Protein AF-A0A7Y2PJW9-F1 (afdb_monomer_lite)

Foldseek 3Di:
DPDPFDEAEFEDEPTLKYFPVVDDPADWDAFFADPVRHGGITGGPVSVVVLVVDQVGHQYEYDYPDDPVRVVRGPRPHPDYDDDPD

Radius of gyration: 13.46 Å; chains: 1; bounding box: 38×29×32 Å

pLDDT: mean 91.82, std 13.94, range [37.94, 98.81]

Secondary structure (DSSP, 8-state):
----PPEEEE--BTTTBB-GGGS-SS--EEEEE-TTS-EEEEE-HHHHHHHHHHHHHSEEEE--SS-HHHHHTB-S--SSSS----

Structure (mmCIF, N/CA/C/O backbone):
data_AF-A0A7Y2PJW9-F1
#
_entry.id   AF-A0A7Y2PJW9-F1
#
loop_
_atom_site.group_PDB
_atom_site.id
_atom_site.type_symbol
_atom_site.label_atom_id
_atom_site.label_alt_id
_atom_site.label_comp_id
_atom_site.label_asym_id
_atom_site.label_entity_id
_atom_site.label_seq_id
_atom_site.pdbx_PDB_ins_code
_atom_site.Cartn_x
_atom_site.Cartn_y
_atom_site.Cartn_z
_atom_site.occupancy
_atom_site.B_iso_or_equiv
_atom_site.auth_seq_id
_atom_site.auth_comp_id
_atom_site.auth_asym_id
_atom_site.auth_atom_id
_atom_site.pdbx_PDB_model_num
ATOM 1 N N . MET A 1 1 ? -21.386 -3.576 21.033 1.00 49.72 1 MET A N 1
ATOM 2 C CA . MET A 1 1 ? -21.215 -2.115 20.872 1.00 49.72 1 MET A CA 1
ATOM 3 C C . MET A 1 1 ? -20.804 -1.878 19.431 1.00 49.72 1 MET A C 1
ATOM 5 O O . MET A 1 1 ? -19.898 -2.578 18.995 1.00 49.72 1 MET A O 1
ATOM 9 N N . SER A 1 2 ? -21.477 -1.006 18.671 1.00 59.94 2 SER A N 1
ATOM 10 C CA . SER A 1 2 ? -20.994 -0.701 17.318 1.00 59.94 2 SER A CA 1
ATOM 11 C C . SER A 1 2 ? -19.698 0.084 17.448 1.00 59.94 2 SER A C 1
ATOM 13 O O . SER A 1 2 ? -19.646 1.119 18.113 1.00 59.94 2 SER A O 1
ATOM 15 N N . VAL A 1 3 ? -18.640 -0.441 16.854 1.00 67.62 3 VAL A N 1
ATOM 16 C CA . VAL A 1 3 ? -17.357 0.240 16.796 1.00 67.62 3 VAL A CA 1
ATOM 17 C C . VAL A 1 3 ? -17.523 1.386 15.796 1.00 67.62 3 VAL A C 1
ATOM 19 O O . VAL A 1 3 ? -17.721 1.141 14.613 1.00 67.62 3 VAL A O 1
ATOM 22 N N . ASN A 1 4 ? -17.522 2.638 16.267 1.00 86.12 4 ASN A N 1
ATOM 23 C CA . ASN A 1 4 ? -17.655 3.828 15.415 1.00 86.12 4 ASN A CA 1
ATOM 24 C C . ASN A 1 4 ? -16.304 4.189 14.767 1.00 86.12 4 ASN A C 1
ATOM 26 O O . ASN A 1 4 ? -15.806 5.304 14.919 1.00 86.12 4 ASN A O 1
ATOM 30 N N . ARG A 1 5 ? -15.654 3.200 14.144 1.00 91.06 5 ARG A N 1
ATOM 31 C CA . ARG A 1 5 ? -14.414 3.3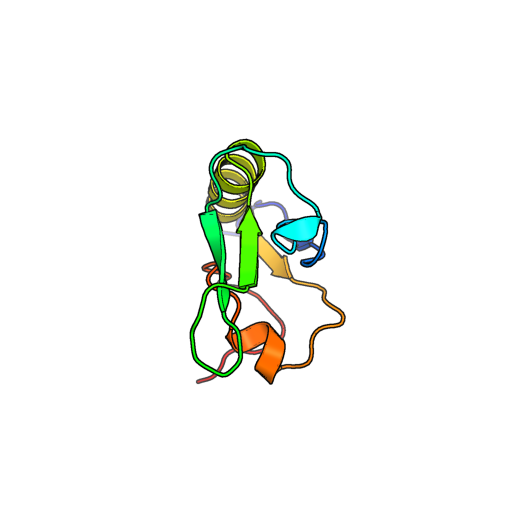97 13.388 1.00 91.06 5 ARG A CA 1
ATOM 32 C C . ARG A 1 5 ? -14.759 3.759 11.943 1.00 91.06 5 ARG A C 1
ATOM 34 O O . ARG A 1 5 ? -15.760 3.265 11.424 1.00 91.06 5 ARG A O 1
ATOM 41 N N . PRO A 1 6 ? -13.957 4.607 11.279 1.00 95.88 6 PRO A N 1
ATOM 42 C CA . PRO A 1 6 ? -14.143 4.876 9.861 1.00 95.88 6 PRO A CA 1
ATOM 43 C C . PRO A 1 6 ? -14.011 3.592 9.040 1.00 95.88 6 PRO A C 1
ATOM 45 O O . PRO A 1 6 ? -13.079 2.817 9.255 1.00 95.88 6 PRO A O 1
ATOM 48 N N . LEU A 1 7 ? -14.901 3.415 8.066 1.00 94.94 7 LEU A N 1
ATOM 49 C CA . LEU A 1 7 ? -14.728 2.447 6.988 1.00 94.94 7 LEU A CA 1
ATOM 50 C C . LEU A 1 7 ? -14.034 3.153 5.821 1.00 94.94 7 LEU A C 1
ATOM 52 O O . LEU A 1 7 ? -14.580 4.110 5.270 1.00 94.94 7 LEU A O 1
ATOM 56 N N . VAL A 1 8 ? -12.837 2.700 5.457 1.00 96.94 8 VAL A N 1
ATOM 57 C CA . VAL A 1 8 ? -12.007 3.340 4.428 1.00 96.94 8 VAL A CA 1
ATOM 58 C C . VAL A 1 8 ? -11.789 2.382 3.268 1.00 96.94 8 VAL A C 1
ATOM 60 O O . VAL A 1 8 ? -11.144 1.347 3.420 1.00 96.94 8 VAL A O 1
ATOM 63 N N . PHE A 1 9 ? -12.293 2.754 2.095 1.00 97.25 9 PHE A N 1
ATOM 64 C CA . PHE A 1 9 ? -11.967 2.091 0.838 1.00 97.25 9 PHE A CA 1
AT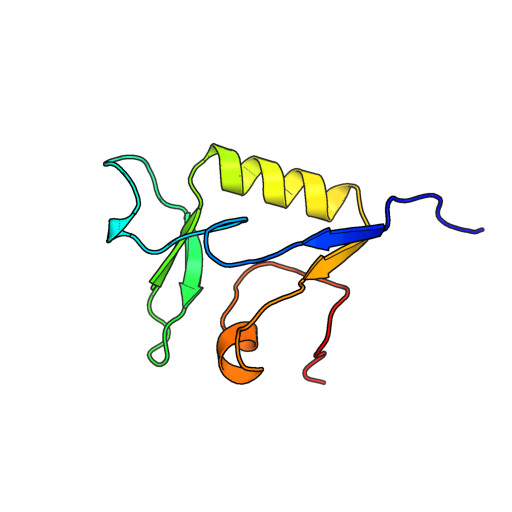OM 65 C C . PHE A 1 9 ? -10.731 2.748 0.233 1.00 97.25 9 PHE A C 1
ATOM 67 O O . PHE A 1 9 ? -10.700 3.971 0.094 1.00 97.25 9 PHE A O 1
ATOM 74 N N . VAL A 1 10 ? -9.715 1.955 -0.103 1.00 97.44 10 VAL A N 1
ATOM 75 C CA . VAL A 1 10 ? -8.420 2.490 -0.539 1.00 97.44 10 VAL A CA 1
ATOM 76 C C . VAL A 1 10 ? -7.900 1.763 -1.770 1.00 97.44 10 VAL A C 1
ATOM 78 O O . VAL A 1 10 ? -7.900 0.535 -1.818 1.00 97.44 10 VAL A O 1
ATOM 81 N N . ASP A 1 11 ? -7.457 2.525 -2.764 1.00 98.00 11 ASP A N 1
ATOM 82 C CA . ASP A 1 11 ? -6.694 1.979 -3.885 1.00 98.00 11 ASP A CA 1
ATOM 83 C C . ASP A 1 11 ? -5.263 1.601 -3.449 1.00 98.00 11 ASP A C 1
ATOM 85 O O . ASP A 1 11 ? -4.800 2.006 -2.384 1.00 98.00 11 ASP A O 1
ATOM 89 N N . LEU A 1 12 ? -4.565 0.777 -4.232 1.00 98.25 12 LEU A N 1
ATOM 90 C CA . LEU A 1 12 ? -3.257 0.229 -3.868 1.00 98.25 12 LEU A CA 1
ATOM 91 C C . LEU A 1 12 ? -2.103 0.885 -4.629 1.00 98.25 12 LEU A C 1
ATOM 93 O O . LEU A 1 12 ? -1.326 1.646 -4.046 1.00 98.25 12 LEU A O 1
ATOM 97 N N . ASP A 1 13 ? -1.965 0.552 -5.911 1.00 98.19 13 ASP A N 1
ATOM 98 C CA . ASP A 1 13 ? -0.849 0.981 -6.748 1.00 98.19 13 ASP A CA 1
ATOM 99 C C . ASP A 1 13 ? -0.912 2.487 -7.014 1.00 98.19 13 ASP A C 1
ATOM 101 O O . ASP A 1 13 ? -1.944 3.021 -7.389 1.00 98.19 13 ASP A O 1
ATOM 105 N N . ASP A 1 14 ? 0.209 3.173 -6.816 1.00 98.25 14 ASP A N 1
ATOM 106 C CA . ASP A 1 14 ? 0.357 4.633 -6.882 1.00 98.25 14 ASP A CA 1
ATOM 107 C C . ASP A 1 14 ? -0.493 5.428 -5.868 1.00 98.25 14 ASP A C 1
ATOM 109 O O . ASP A 1 14 ? -0.436 6.658 -5.852 1.00 98.25 14 ASP A O 1
ATOM 113 N N . THR A 1 15 ? -1.203 4.740 -4.969 1.00 98.44 15 THR A N 1
ATOM 114 C CA . THR A 1 15 ? -1.906 5.329 -3.822 1.00 98.44 15 THR A CA 1
ATOM 115 C C . THR A 1 15 ? -1.129 5.071 -2.529 1.00 98.44 15 THR A C 1
ATOM 117 O O . THR A 1 15 ? -0.652 6.004 -1.881 1.00 98.44 15 THR A O 1
ATOM 120 N N . LEU A 1 16 ? -0.955 3.800 -2.155 1.00 98.44 16 LEU A N 1
ATOM 121 C CA . LEU A 1 16 ? -0.235 3.411 -0.939 1.00 98.44 16 LEU A CA 1
ATOM 122 C C . LEU A 1 16 ? 1.239 3.110 -1.202 1.00 98.44 16 LEU A C 1
ATOM 124 O O . LEU A 1 16 ? 2.064 3.328 -0.322 1.00 98.44 16 LEU A O 1
ATOM 128 N N . PHE A 1 17 ? 1.570 2.611 -2.389 1.00 98.69 17 PHE A N 1
ATOM 129 C CA . PHE A 1 17 ? 2.923 2.219 -2.779 1.00 98.69 17 PHE A CA 1
ATOM 130 C C . PHE A 1 17 ? 3.094 2.263 -4.298 1.00 98.69 17 PHE A C 1
ATOM 132 O O . PHE A 1 17 ? 2.122 2.250 -5.046 1.00 98.69 17 PHE A O 1
ATOM 139 N N . GLN A 1 18 ? 4.338 2.236 -4.771 1.00 98.69 18 GLN A N 1
ATOM 140 C CA . GLN A 1 18 ? 4.675 2.297 -6.193 1.00 98.69 18 GLN A CA 1
ATOM 141 C C . GLN A 1 18 ? 5.927 1.481 -6.527 1.00 98.69 18 GLN A C 1
ATOM 143 O O . GLN A 1 18 ? 6.710 1.098 -5.662 1.00 98.69 18 GLN A O 1
ATOM 148 N N . THR A 1 19 ? 6.166 1.236 -7.814 1.00 98.44 19 THR A N 1
ATOM 149 C CA . THR A 1 19 ? 7.415 0.612 -8.285 1.00 98.44 19 THR A CA 1
ATOM 150 C C . THR A 1 19 ? 8.629 1.521 -8.067 1.00 98.44 19 THR A C 1
ATOM 152 O O . THR A 1 19 ? 8.521 2.735 -8.235 1.00 98.44 19 THR A O 1
ATOM 155 N N . ALA A 1 20 ? 9.809 0.932 -7.854 1.00 97.88 20 ALA A N 1
ATOM 156 C CA . ALA A 1 20 ? 11.089 1.628 -7.650 1.00 97.88 20 ALA A CA 1
ATOM 157 C C . ALA A 1 20 ? 11.395 2.760 -8.655 1.00 97.88 20 ALA A C 1
ATOM 159 O O . ALA A 1 20 ? 11.902 3.807 -8.267 1.00 97.88 20 ALA A O 1
ATOM 160 N N . ARG A 1 21 ? 11.065 2.578 -9.943 1.00 97.62 21 ARG A N 1
ATOM 161 C CA . ARG A 1 21 ? 11.308 3.581 -11.001 1.00 97.62 21 ARG A CA 1
ATOM 162 C C . ARG A 1 21 ? 10.508 4.883 -10.846 1.00 97.62 21 ARG A C 1
ATOM 164 O O . ARG A 1 21 ? 10.809 5.848 -11.534 1.00 97.62 21 ARG A O 1
ATOM 171 N N . LYS A 1 22 ? 9.459 4.884 -10.015 1.00 97.81 22 LYS A N 1
ATOM 172 C CA . LYS A 1 22 ? 8.596 6.048 -9.747 1.00 97.81 22 LYS A CA 1
ATOM 173 C C . LYS A 1 22 ? 9.034 6.828 -8.501 1.00 97.81 22 LYS A C 1
ATOM 175 O O . LYS A 1 22 ? 8.356 7.770 -8.116 1.00 97.81 22 LYS A O 1
ATOM 180 N N . MET A 1 23 ? 10.125 6.421 -7.853 1.00 97.62 23 MET A N 1
ATOM 181 C CA . MET A 1 23 ? 10.625 7.032 -6.622 1.00 97.62 23 MET A CA 1
ATOM 182 C C . MET A 1 23 ? 11.964 7.724 -6.856 1.00 97.62 23 MET A C 1
ATOM 184 O O . MET A 1 23 ? 12.738 7.315 -7.725 1.00 97.62 23 MET A O 1
ATOM 188 N N . GLY A 1 24 ? 12.253 8.729 -6.029 1.00 95.19 24 GLY A N 1
ATOM 189 C CA . GLY A 1 24 ? 13.582 9.329 -5.940 1.00 95.19 24 GLY A CA 1
ATOM 190 C C . GLY A 1 24 ? 14.585 8.425 -5.216 1.00 95.19 24 GLY A C 1
ATOM 191 O O . GLY A 1 24 ? 14.331 7.238 -4.978 1.00 95.19 24 GLY A O 1
ATOM 192 N N . ASP A 1 25 ? 15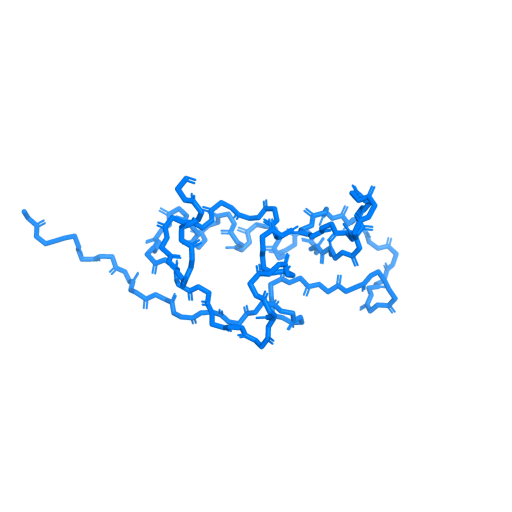.725 9.000 -4.837 1.00 94.75 25 ASP A N 1
ATOM 193 C CA . ASP A 1 25 ? 16.808 8.318 -4.104 1.00 94.75 25 ASP A CA 1
ATOM 194 C C . ASP A 1 25 ? 16.569 8.259 -2.579 1.00 94.75 25 ASP A C 1
ATOM 196 O O . ASP A 1 25 ? 17.473 8.340 -1.754 1.00 94.75 25 ASP A O 1
ATOM 200 N N . GLU A 1 26 ? 15.302 8.183 -2.182 1.00 93.38 26 GLU A N 1
ATOM 201 C CA . GLU A 1 26 ? 14.881 8.115 -0.786 1.00 93.38 26 GLU A CA 1
ATOM 202 C C . GLU A 1 26 ? 14.800 6.661 -0.288 1.00 93.38 26 GLU A C 1
ATOM 204 O O . GLU A 1 26 ? 14.619 5.743 -1.098 1.00 93.38 26 GLU A O 1
ATOM 209 N N . PRO A 1 27 ? 14.885 6.418 1.036 1.00 97.06 27 PRO A N 1
ATOM 210 C CA . PRO A 1 27 ? 14.677 5.089 1.601 1.00 97.06 27 PRO A CA 1
ATOM 211 C C . PRO A 1 27 ? 13.336 4.482 1.176 1.00 97.06 27 PRO A C 1
ATOM 213 O O . PRO A 1 27 ? 12.292 5.137 1.219 1.00 97.06 27 PRO A O 1
ATOM 216 N N . ARG A 1 28 ? 13.370 3.201 0.801 1.00 98.00 28 ARG A N 1
ATOM 217 C CA . ARG A 1 28 ? 12.223 2.462 0.264 1.00 98.00 28 ARG A CA 1
ATOM 218 C C . ARG A 1 28 ? 11.866 1.304 1.175 1.00 98.00 28 ARG A C 1
ATOM 220 O O . ARG A 1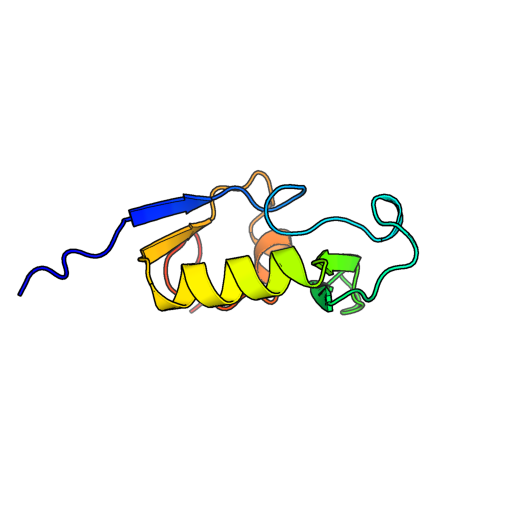 28 ? 12.736 0.533 1.575 1.00 98.00 28 ARG A O 1
ATOM 227 N N . PHE A 1 29 ? 10.579 1.150 1.449 1.00 98.56 29 PHE A N 1
ATOM 228 C CA . PHE A 1 29 ? 10.062 0.083 2.298 1.00 98.56 29 PHE A CA 1
ATOM 229 C C . PHE A 1 29 ? 9.232 -0.883 1.449 1.00 98.56 29 PHE A C 1
ATOM 231 O O . PHE A 1 29 ? 8.262 -0.436 0.838 1.00 98.56 29 PHE A O 1
ATOM 238 N N . PRO A 1 30 ? 9.589 -2.177 1.367 1.00 98.50 30 PRO A N 1
ATOM 239 C CA . PRO A 1 30 ? 8.834 -3.153 0.588 1.00 98.50 30 PRO A CA 1
ATOM 240 C C . PRO A 1 30 ? 7.356 -3.212 0.990 1.00 98.50 30 PRO A C 1
ATOM 242 O O . PRO A 1 30 ? 7.030 -3.295 2.172 1.00 98.50 30 PRO A O 1
ATOM 245 N N . ALA A 1 31 ? 6.474 -3.194 -0.005 1.00 98.50 31 ALA A N 1
ATOM 246 C CA . ALA A 1 31 ? 5.026 -3.314 0.154 1.00 98.50 31 ALA A CA 1
ATOM 247 C C . ALA A 1 31 ? 4.435 -4.450 -0.684 1.00 98.50 31 ALA A C 1
ATOM 249 O O . ALA A 1 31 ? 3.389 -4.984 -0.327 1.00 98.50 31 ALA A O 1
ATOM 250 N N . THR A 1 32 ? 5.090 -4.845 -1.780 1.00 98.50 32 THR A N 1
ATOM 251 C CA . THR A 1 32 ? 4.669 -5.989 -2.599 1.00 98.50 32 THR A CA 1
ATOM 252 C C . THR A 1 32 ? 5.860 -6.811 -3.064 1.00 98.50 32 THR A C 1
ATOM 254 O O . THR A 1 32 ? 6.959 -6.278 -3.243 1.00 98.50 32 THR A O 1
ATOM 257 N N . LEU A 1 33 ? 5.614 -8.101 -3.291 1.00 98.50 33 LEU A N 1
ATOM 258 C CA . LEU A 1 33 ? 6.566 -9.025 -3.901 1.00 98.50 33 LEU A CA 1
ATOM 259 C C . LEU A 1 33 ? 6.167 -9.365 -5.349 1.00 98.50 33 LEU A C 1
ATOM 261 O O . LEU A 1 33 ? 4.986 -9.333 -5.722 1.00 98.50 33 LEU A O 1
ATOM 265 N N . ASP A 1 34 ? 7.152 -9.700 -6.176 1.00 97.31 34 ASP A N 1
ATOM 266 C CA . ASP A 1 34 ? 6.940 -10.333 -7.474 1.00 97.31 34 ASP A CA 1
ATOM 267 C C . ASP A 1 34 ? 6.709 -11.848 -7.344 1.00 97.31 34 ASP A C 1
ATOM 269 O O . ASP A 1 34 ? 6.567 -12.395 -6.250 1.00 97.31 34 ASP A O 1
ATOM 273 N N . VAL A 1 35 ? 6.595 -12.521 -8.489 1.00 96.38 35 VAL A N 1
ATOM 274 C CA . VAL A 1 35 ? 6.323 -13.963 -8.561 1.00 96.38 35 VAL A CA 1
ATOM 275 C C . VAL A 1 35 ? 7.459 -14.823 -8.001 1.00 96.38 35 VAL A C 1
ATOM 277 O O . VAL A 1 35 ? 7.195 -15.947 -7.586 1.00 96.38 35 VAL A O 1
ATOM 280 N N . ASP A 1 36 ? 8.675 -14.279 -7.926 1.00 97.50 36 ASP A N 1
ATOM 281 C CA . ASP A 1 36 ? 9.870 -14.941 -7.397 1.00 97.50 36 ASP A CA 1
ATOM 282 C C . ASP A 1 36 ? 10.119 -14.577 -5.919 1.00 97.50 36 ASP A C 1
ATOM 284 O O . ASP A 1 36 ? 11.128 -14.963 -5.323 1.00 97.50 36 ASP A O 1
ATOM 288 N N . GLY A 1 37 ? 9.199 -13.824 -5.304 1.00 96.44 37 GLY A N 1
ATOM 289 C CA . GLY A 1 37 ? 9.288 -13.390 -3.914 1.00 96.44 37 GLY A CA 1
ATOM 290 C C . GLY A 1 37 ? 10.228 -12.205 -3.686 1.00 96.44 37 GLY A C 1
ATOM 291 O O . GLY A 1 37 ? 10.549 -11.909 -2.536 1.00 96.44 37 GLY A O 1
ATOM 292 N N . GLN A 1 38 ? 10.671 -11.511 -4.739 1.00 98.25 38 GLN A N 1
ATOM 293 C CA . GLN A 1 38 ? 11.521 -10.328 -4.610 1.00 98.25 38 GLN A CA 1
ATOM 294 C C . GLN A 1 38 ? 10.683 -9.047 -4.469 1.00 98.25 38 GLN A C 1
ATOM 296 O O . GLN A 1 38 ? 9.625 -8.924 -5.092 1.00 98.25 38 GLN A O 1
ATOM 301 N N . PRO A 1 39 ? 11.123 -8.055 -3.671 1.00 98.31 39 PRO A N 1
ATOM 302 C CA . PRO A 1 39 ? 10.431 -6.773 -3.562 1.00 98.31 39 PRO A CA 1
ATOM 303 C C . PRO A 1 39 ? 10.306 -6.046 -4.906 1.00 98.31 39 PRO A C 1
ATOM 305 O O . PRO A 1 39 ? 11.311 -5.740 -5.548 1.00 98.31 39 PRO A O 1
ATOM 308 N N . ASN A 1 40 ? 9.079 -5.696 -5.301 1.00 98.12 40 ASN A N 1
ATOM 309 C CA . ASN A 1 40 ? 8.815 -4.981 -6.558 1.00 98.12 40 ASN A CA 1
ATOM 310 C C . ASN A 1 40 ? 7.932 -3.725 -6.416 1.00 98.12 40 ASN A C 1
ATOM 312 O O . ASN A 1 40 ? 7.863 -2.915 -7.344 1.00 98.12 40 ASN A O 1
ATOM 316 N N . GLY A 1 41 ? 7.302 -3.531 -5.258 1.00 98.44 41 GLY A N 1
ATOM 317 C CA . GLY A 1 41 ? 6.533 -2.340 -4.905 1.00 98.44 41 GLY A CA 1
ATOM 318 C C . GLY A 1 41 ? 6.958 -1.823 -3.539 1.00 98.44 41 GLY A C 1
ATOM 319 O O . GLY A 1 41 ? 7.251 -2.608 -2.635 1.00 98.44 41 GLY A O 1
ATOM 320 N N . PHE A 1 42 ? 7.021 -0.503 -3.403 1.00 98.81 42 PHE A N 1
ATOM 321 C CA . PHE A 1 42 ? 7.664 0.174 -2.288 1.00 98.81 42 PHE A CA 1
ATOM 322 C C . PHE A 1 42 ? 6.858 1.380 -1.809 1.00 98.81 42 PHE A C 1
ATOM 324 O O . PHE A 1 42 ? 6.225 2.076 -2.600 1.00 98.81 42 PHE A O 1
ATOM 331 N N . MET A 1 43 ? 6.950 1.646 -0.512 1.00 98.81 43 MET A N 1
ATOM 332 C CA . MET A 1 43 ? 6.488 2.865 0.144 1.00 98.81 43 MET A CA 1
ATOM 333 C C . MET A 1 43 ? 7.670 3.799 0.406 1.00 98.81 43 MET A C 1
ATOM 335 O O . MET A 1 43 ? 8.768 3.337 0.734 1.00 98.81 43 MET A O 1
ATOM 339 N N . SER A 1 44 ? 7.435 5.108 0.334 1.00 98.50 44 SER A N 1
ATOM 340 C CA . SER A 1 44 ? 8.281 6.106 0.995 1.00 98.50 44 SER A CA 1
ATOM 341 C C . SER A 1 44 ? 8.091 6.057 2.517 1.00 98.50 44 SER A C 1
ATOM 343 O O . SER A 1 44 ? 7.171 5.411 3.029 1.00 98.50 44 SER A O 1
ATOM 345 N N . ALA A 1 45 ? 8.932 6.777 3.265 1.00 98.25 45 ALA A N 1
ATOM 346 C CA . ALA A 1 45 ? 8.776 6.895 4.717 1.00 98.25 45 ALA A CA 1
ATOM 347 C C . ALA A 1 45 ? 7.398 7.462 5.113 1.00 98.25 45 ALA A C 1
ATOM 349 O O . ALA A 1 45 ? 6.755 6.947 6.025 1.00 98.25 45 ALA A O 1
ATOM 350 N N . THR A 1 46 ? 6.910 8.478 4.395 1.00 98.25 46 THR A N 1
ATOM 351 C CA . THR A 1 46 ? 5.595 9.084 4.648 1.00 98.25 46 THR A CA 1
ATOM 352 C C . THR A 1 46 ? 4.454 8.112 4.361 1.00 98.25 46 THR A C 1
ATOM 354 O O . THR A 1 46 ? 3.533 8.009 5.168 1.00 98.25 46 THR A O 1
ATOM 357 N N . GLN A 1 47 ? 4.524 7.366 3.254 1.00 98.56 47 GLN A N 1
ATOM 358 C CA . GLN A 1 47 ? 3.516 6.358 2.911 1.00 98.56 47 GLN A CA 1
ATOM 359 C C . GLN A 1 47 ? 3.463 5.235 3.949 1.00 98.56 47 GLN A C 1
ATOM 361 O O . GLN A 1 47 ? 2.377 4.868 4.389 1.00 98.56 47 GLN A O 1
ATOM 366 N N . LYS A 1 48 ? 4.624 4.746 4.406 1.00 98.56 48 LYS A N 1
ATOM 367 C CA . LYS A 1 48 ? 4.699 3.733 5.466 1.00 98.56 48 LYS A CA 1
ATOM 368 C C . LYS A 1 48 ? 4.015 4.214 6.747 1.00 98.56 48 LYS A C 1
ATOM 370 O O . LYS A 1 48 ? 3.133 3.527 7.252 1.00 98.56 48 LYS A O 1
ATOM 375 N N . SER A 1 49 ? 4.360 5.411 7.224 1.00 98.44 49 SER A N 1
ATOM 376 C CA . SER A 1 49 ? 3.737 5.989 8.422 1.00 98.44 49 SER A CA 1
ATOM 377 C C . SER A 1 49 ? 2.229 6.203 8.252 1.00 98.44 49 SER A C 1
ATOM 379 O O . SER A 1 49 ? 1.461 5.956 9.180 1.00 98.44 49 SER A O 1
ATOM 381 N N . PHE A 1 50 ? 1.787 6.638 7.067 1.00 98.62 50 PHE A N 1
ATOM 382 C CA . PHE A 1 50 ? 0.368 6.808 6.758 1.00 98.62 50 PHE A CA 1
ATOM 383 C C . PHE A 1 50 ? -0.393 5.479 6.810 1.00 98.62 50 PHE A C 1
ATOM 385 O O . PHE A 1 50 ? -1.433 5.402 7.458 1.00 98.62 50 PHE A O 1
ATOM 392 N N . VAL A 1 51 ? 0.134 4.427 6.179 1.00 98.25 51 VAL A N 1
ATOM 393 C CA . VAL A 1 51 ? -0.480 3.092 6.174 1.00 98.25 51 VAL A CA 1
ATOM 394 C C . VAL A 1 51 ? -0.553 2.511 7.585 1.00 98.25 51 VAL A C 1
ATOM 396 O O . VAL A 1 51 ? -1.601 2.003 7.977 1.00 98.25 51 VAL A O 1
ATOM 399 N N . GLU A 1 52 ? 0.521 2.623 8.370 1.00 98.12 52 GLU A N 1
ATOM 400 C CA . GLU A 1 52 ? 0.553 2.154 9.762 1.00 98.12 52 GLU A CA 1
ATOM 401 C C . GLU A 1 52 ? -0.520 2.842 10.618 1.00 98.12 52 GLU A C 1
ATOM 403 O O . GLU A 1 52 ? -1.280 2.176 11.324 1.00 98.12 52 GLU A O 1
ATOM 408 N N . TRP A 1 53 ? -0.641 4.168 10.511 1.00 98.25 53 TRP A N 1
ATOM 409 C CA . TRP A 1 53 ? -1.689 4.929 11.191 1.00 98.25 53 TRP A CA 1
ATOM 410 C C . TRP A 1 53 ? -3.095 4.542 10.710 1.00 98.25 53 TRP A C 1
ATOM 412 O O . TRP A 1 53 ? -3.992 4.333 11.532 1.00 98.25 53 TRP A O 1
ATOM 422 N N . LEU A 1 54 ? -3.296 4.421 9.396 1.00 97.62 54 LEU A N 1
ATOM 423 C CA . LEU A 1 54 ? -4.601 4.136 8.803 1.00 97.62 54 LEU A CA 1
ATOM 424 C C . LEU A 1 54 ? -5.119 2.762 9.247 1.00 97.62 54 LEU A C 1
ATOM 426 O O . LEU A 1 54 ? -6.252 2.646 9.712 1.00 97.62 54 LEU A O 1
ATOM 430 N N . LEU A 1 55 ? -4.268 1.734 9.183 1.00 95.62 55 LEU A N 1
ATOM 431 C CA . LEU A 1 55 ? -4.608 0.375 9.615 1.00 95.62 55 LEU A CA 1
ATOM 432 C C . LEU A 1 55 ? -4.855 0.287 11.129 1.00 95.62 55 LEU A C 1
ATOM 434 O O . LEU A 1 55 ? -5.694 -0.495 11.573 1.00 95.62 55 LEU A O 1
ATOM 438 N N . ALA A 1 56 ? -4.181 1.110 11.937 1.00 95.62 56 ALA A N 1
ATOM 439 C CA . ALA A 1 56 ? -4.412 1.156 13.380 1.00 95.62 56 ALA A CA 1
ATOM 440 C C . ALA A 1 56 ? -5.735 1.849 13.757 1.00 95.62 56 ALA A C 1
ATOM 442 O O . ALA A 1 56 ? -6.340 1.528 14.788 1.00 95.62 56 ALA A O 1
ATOM 443 N N . THR A 1 57 ? -6.228 2.780 12.935 1.00 95.69 57 THR A N 1
ATOM 444 C CA . THR A 1 57 ? -7.315 3.704 13.314 1.00 95.69 57 THR A CA 1
ATOM 445 C C . THR A 1 57 ? -8.633 3.507 12.564 1.00 95.69 57 THR A C 1
ATOM 447 O O . THR A 1 57 ? -9.671 3.932 13.073 1.00 95.69 57 THR A O 1
ATOM 450 N N . ALA A 1 58 ? -8.629 2.802 11.432 1.00 95.38 58 ALA A N 1
ATOM 451 C CA . ALA A 1 58 ? -9.814 2.536 10.620 1.00 95.38 58 ALA A CA 1
ATOM 452 C C . ALA A 1 58 ? -10.027 1.039 10.344 1.00 95.38 58 ALA A C 1
ATOM 454 O O . ALA A 1 58 ? -9.161 0.208 10.624 1.00 95.38 58 ALA A O 1
ATOM 455 N N . ASP A 1 59 ? -11.194 0.711 9.795 1.00 94.12 59 ASP A N 1
ATOM 456 C CA . ASP A 1 59 ? -11.447 -0.553 9.110 1.00 94.12 59 ASP A CA 1
ATOM 457 C 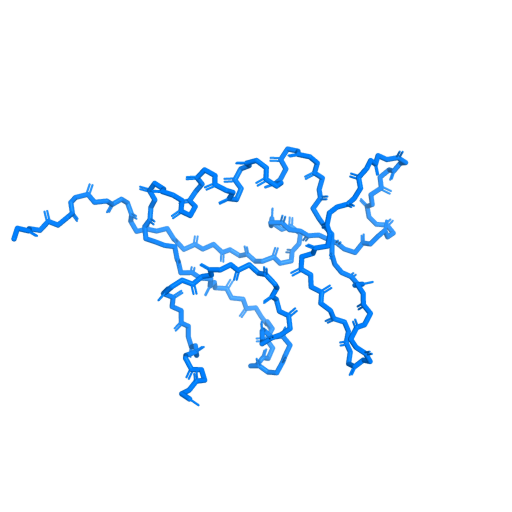C . ASP A 1 59 ? -11.195 -0.323 7.618 1.00 94.12 59 ASP A C 1
ATOM 459 O O . ASP A 1 59 ? -11.930 0.404 6.949 1.00 94.12 59 ASP A O 1
ATOM 463 N N . VAL A 1 60 ? -10.101 -0.885 7.104 1.00 95.75 60 VAL A N 1
ATOM 464 C CA . VAL A 1 60 ? -9.598 -0.566 5.762 1.00 95.75 60 VAL A CA 1
ATOM 465 C C . VAL A 1 60 ? -9.871 -1.712 4.801 1.00 95.75 60 VAL A C 1
ATOM 467 O O . VAL A 1 60 ? -9.479 -2.847 5.068 1.00 95.75 60 VAL A O 1
ATOM 470 N N . VAL A 1 61 ? -10.517 -1.401 3.678 1.00 95.75 61 VAL A N 1
ATOM 471 C CA . VAL A 1 61 ? -10.850 -2.340 2.605 1.00 95.75 61 VAL A CA 1
ATOM 472 C C . VAL A 1 61 ? -10.106 -1.921 1.333 1.00 95.75 61 VAL A C 1
ATOM 474 O O . VAL A 1 61 ? -10.411 -0.866 0.770 1.00 95.75 61 VAL A O 1
ATOM 477 N N . PRO A 1 62 ? -9.145 -2.720 0.846 1.00 96.56 62 PRO A N 1
ATOM 478 C CA . PRO A 1 62 ? -8.474 -2.429 -0.409 1.00 96.56 62 PRO A CA 1
ATOM 479 C C . PRO A 1 62 ? -9.419 -2.653 -1.596 1.00 96.56 62 PRO A C 1
ATOM 481 O O . PRO A 1 62 ? -10.108 -3.672 -1.682 1.00 96.56 62 PRO A O 1
ATOM 484 N N . VAL A 1 63 ? -9.433 -1.698 -2.521 1.00 96.31 63 VAL A N 1
ATOM 485 C CA . VAL A 1 63 ? -10.212 -1.702 -3.763 1.00 96.31 63 VAL A CA 1
ATOM 486 C C . VAL A 1 63 ? -9.224 -1.542 -4.906 1.00 96.31 63 VAL A C 1
ATOM 488 O O . VAL A 1 63 ? -8.686 -0.465 -5.110 1.00 96.31 63 VAL A O 1
ATOM 491 N N . THR A 1 64 ? -8.936 -2.625 -5.624 1.00 95.62 64 THR A N 1
ATOM 492 C CA . THR A 1 64 ? -7.791 -2.678 -6.539 1.00 95.62 64 THR A CA 1
ATOM 493 C C . THR A 1 64 ? -8.139 -3.343 -7.863 1.00 95.62 64 THR A C 1
ATOM 495 O O . THR A 1 64 ? -8.994 -4.225 -7.923 1.00 95.62 64 THR A O 1
ATOM 498 N N . ALA A 1 65 ? -7.427 -2.946 -8.918 1.00 96.50 65 ALA A N 1
ATOM 499 C CA . ALA A 1 65 ? -7.445 -3.618 -10.215 1.00 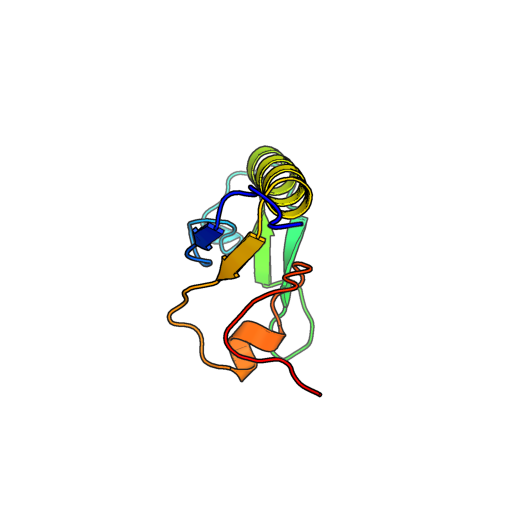96.50 65 ALA A CA 1
ATOM 500 C C . ALA A 1 65 ? -6.567 -4.885 -10.260 1.00 96.50 65 ALA A C 1
ATOM 502 O O . ALA A 1 65 ? -6.555 -5.590 -11.270 1.00 96.50 65 ALA A O 1
ATOM 503 N N . ARG A 1 66 ? -5.800 -5.179 -9.200 1.00 95.12 66 ARG A N 1
ATOM 504 C CA . ARG A 1 66 ? -4.976 -6.392 -9.129 1.00 95.12 66 ARG A CA 1
ATOM 505 C C . ARG A 1 66 ? -5.840 -7.652 -9.197 1.00 95.12 66 ARG A C 1
ATOM 507 O O . ARG A 1 66 ? -6.907 -7.719 -8.591 1.00 95.12 66 ARG A O 1
ATOM 514 N N . SER A 1 67 ? -5.324 -8.683 -9.873 1.00 94.94 67 SER A N 1
ATOM 515 C CA . SER A 1 67 ? -5.862 -10.040 -9.732 1.00 94.94 67 SER A CA 1
ATOM 516 C C . SER A 1 67 ? -5.683 -10.538 -8.295 1.00 94.94 67 SER A C 1
ATOM 518 O O . SER A 1 67 ? -4.871 -9.999 -7.536 1.00 94.94 67 SER A O 1
ATOM 520 N N . ILE A 1 68 ? -6.401 -11.599 -7.925 1.00 93.12 68 ILE A N 1
ATOM 521 C CA . ILE A 1 68 ? -6.312 -12.194 -6.585 1.00 93.12 68 ILE A CA 1
ATOM 522 C C . ILE A 1 68 ? -4.869 -12.618 -6.275 1.00 93.12 68 ILE A C 1
ATOM 524 O O . ILE A 1 68 ? -4.351 -12.306 -5.206 1.00 93.12 68 ILE A O 1
ATOM 528 N N . GLU A 1 69 ? -4.178 -13.246 -7.225 1.00 94.25 69 GLU A N 1
ATOM 529 C CA . GLU A 1 69 ? -2.794 -13.704 -7.061 1.00 94.25 69 GLU A CA 1
ATOM 530 C C . GLU A 1 69 ? -1.837 -12.520 -6.872 1.00 94.25 69 GLU A C 1
ATOM 532 O O . GLU A 1 69 ? -0.917 -12.574 -6.058 1.00 94.25 69 GLU A O 1
ATOM 537 N N . ALA A 1 70 ? -2.038 -11.430 -7.620 1.00 95.12 70 ALA A N 1
ATOM 538 C CA . ALA A 1 70 ? -1.236 -10.217 -7.476 1.00 95.12 70 ALA A CA 1
ATOM 539 C C . ALA A 1 70 ? -1.516 -9.472 -6.165 1.00 95.12 70 ALA A C 1
ATOM 541 O O . ALA A 1 70 ? -0.609 -8.833 -5.622 1.00 95.12 70 ALA A O 1
ATOM 542 N N . TYR A 1 71 ? -2.745 -9.557 -5.657 1.00 95.62 71 TYR A N 1
ATOM 543 C CA . TYR A 1 71 ? -3.132 -9.021 -4.357 1.00 95.62 71 TYR A CA 1
ATOM 544 C C . TYR A 1 71 ? -2.528 -9.831 -3.199 1.00 95.62 71 TYR A C 1
ATOM 546 O O . TYR A 1 71 ? -2.017 -9.239 -2.256 1.00 95.62 71 TYR A O 1
ATOM 554 N N . GLN A 1 72 ? -2.469 -11.164 -3.295 1.00 94.19 72 GLN A N 1
ATOM 555 C CA . GLN A 1 72 ? -1.857 -12.034 -2.274 1.00 94.19 72 GLN A CA 1
ATOM 556 C C . GLN A 1 72 ? -0.372 -11.741 -2.009 1.00 94.19 72 GLN A C 1
ATOM 558 O O . GLN A 1 72 ? 0.154 -12.100 -0.959 1.00 94.19 72 GLN A O 1
ATOM 563 N N . ARG A 1 73 ? 0.316 -11.080 -2.945 1.00 96.50 73 ARG A N 1
ATOM 564 C CA . ARG A 1 73 ? 1.720 -10.676 -2.786 1.00 96.50 73 ARG A CA 1
ATOM 565 C C . ARG A 1 73 ? 1.899 -9.312 -2.117 1.00 96.50 73 ARG A C 1
ATOM 567 O O . ARG A 1 73 ? 3.040 -8.897 -1.902 1.00 96.50 73 ARG A O 1
ATOM 574 N N . VAL A 1 74 ? 0.815 -8.614 -1.782 1.00 97.25 74 VAL A N 1
ATOM 575 C CA . VAL A 1 74 ? 0.848 -7.382 -0.986 1.00 97.25 74 VAL A CA 1
ATOM 576 C C . VAL A 1 74 ? 1.178 -7.735 0.466 1.00 97.25 74 VAL A C 1
ATOM 578 O O . VAL A 1 74 ? 0.515 -8.559 1.081 1.00 97.25 74 VAL A O 1
ATOM 581 N N . GLN A 1 75 ? 2.210 -7.101 1.016 1.00 97.50 75 GLN A N 1
ATOM 582 C CA . GLN A 1 75 ? 2.767 -7.359 2.350 1.00 97.50 75 GLN A CA 1
ATOM 583 C C . GLN A 1 75 ? 2.179 -6.430 3.430 1.00 97.50 75 GLN A C 1
ATOM 585 O O . GLN A 1 75 ? 2.791 -6.216 4.475 1.00 97.50 75 GLN A O 1
ATOM 590 N N . LEU A 1 76 ? 1.006 -5.839 3.177 1.00 96.12 76 LEU A N 1
ATOM 591 C CA . LEU A 1 76 ? 0.303 -4.977 4.130 1.00 96.12 76 LEU A CA 1
ATOM 592 C C . LEU A 1 76 ? -0.748 -5.791 4.906 1.00 96.12 76 LEU A C 1
ATOM 594 O O . LEU A 1 76 ? -1.494 -6.549 4.284 1.00 96.12 76 LEU A O 1
ATOM 598 N N . PRO A 1 77 ? -0.862 -5.632 6.239 1.00 94.69 77 PRO A N 1
ATOM 599 C CA . PRO A 1 77 ? -1.709 -6.478 7.079 1.00 94.69 77 PRO A CA 1
ATOM 600 C C . PRO A 1 77 ? -3.186 -6.040 7.057 1.00 94.69 77 PRO A C 1
ATOM 602 O O . PRO A 1 77 ? -3.764 -5.695 8.088 1.00 94.69 77 PRO A O 1
ATOM 605 N N . PHE A 1 78 ? -3.817 -6.037 5.880 1.00 91.88 78 PHE A N 1
ATOM 606 C CA . PHE A 1 78 ? -5.256 -5.794 5.762 1.00 91.88 78 PHE A CA 1
ATOM 607 C C . PHE A 1 78 ? -6.050 -6.919 6.438 1.00 91.88 78 PHE A C 1
ATOM 609 O O . PHE A 1 78 ? -5.869 -8.097 6.138 1.00 91.88 78 PHE A O 1
ATOM 616 N N . VAL A 1 79 ? -6.967 -6.549 7.334 1.00 84.69 79 VAL A N 1
ATOM 617 C CA . VAL A 1 79 ? -7.852 -7.493 8.045 1.00 84.69 79 VAL A CA 1
ATOM 618 C C . VAL A 1 79 ? -9.247 -7.603 7.416 1.00 84.69 79 VAL A C 1
ATOM 620 O O . VAL A 1 79 ? -9.969 -8.564 7.682 1.00 84.69 79 VAL A O 1
ATOM 623 N N . HIS A 1 80 ? -9.601 -6.662 6.536 1.00 78.06 80 HIS A N 1
ATOM 624 C CA . HIS A 1 80 ? -10.846 -6.623 5.769 1.00 78.06 80 HIS A CA 1
ATOM 625 C C . HIS A 1 80 ? -10.509 -6.542 4.268 1.00 78.06 80 HIS A C 1
ATOM 627 O O . HIS A 1 80 ? -9.543 -5.882 3.897 1.00 78.06 80 HIS A O 1
ATOM 633 N N . GLY A 1 81 ? -11.261 -7.213 3.387 1.00 65.50 81 GLY A N 1
ATOM 634 C CA . GLY A 1 81 ? -10.966 -7.192 1.945 1.00 65.50 81 GLY A CA 1
ATOM 635 C C . GLY A 1 81 ? -11.425 -8.419 1.156 1.00 65.50 81 GLY A C 1
ATOM 636 O O . GLY A 1 81 ? -11.843 -9.424 1.729 1.00 65.50 81 GLY A O 1
ATOM 637 N N . ALA A 1 82 ? -11.333 -8.309 -0.175 1.00 55.41 82 ALA A N 1
ATOM 638 C CA . ALA A 1 82 ? -11.986 -9.177 -1.163 1.00 55.41 82 ALA A CA 1
ATOM 639 C C . ALA A 1 82 ? -11.482 -10.631 -1.238 1.00 55.41 82 ALA A C 1
ATOM 641 O O . ALA A 1 82 ? -12.119 -11.450 -1.893 1.00 55.41 82 ALA A O 1
ATOM 642 N N . HIS A 1 83 ? -10.390 -10.995 -0.564 1.00 51.94 83 HIS A N 1
ATOM 643 C CA . HIS A 1 83 ? -10.029 -12.404 -0.436 1.00 51.94 83 HIS A CA 1
ATOM 644 C C . HIS A 1 83 ? -9.278 -12.670 0.867 1.00 51.94 83 HIS A C 1
ATOM 646 O O . HIS A 1 83 ? -8.104 -12.337 1.012 1.00 51.94 83 HIS A O 1
ATOM 652 N N . ARG A 1 84 ? -9.955 -13.335 1.808 1.00 48.16 84 ARG A N 1
ATOM 653 C CA . ARG A 1 84 ? -9.277 -14.224 2.750 1.00 48.16 84 ARG A CA 1
ATOM 654 C C . ARG A 1 84 ? -8.880 -15.462 1.949 1.00 48.16 84 ARG A C 1
ATOM 656 O O . ARG A 1 84 ? -9.755 -16.175 1.464 1.00 48.16 84 ARG A O 1
ATOM 663 N N . ALA A 1 85 ? -7.587 -15.701 1.757 1.00 41.69 85 ALA A N 1
ATOM 664 C CA . ALA A 1 85 ? -7.147 -17.082 1.617 1.00 41.69 85 ALA A CA 1
ATOM 665 C C . ALA A 1 85 ? -7.326 -17.701 3.009 1.00 41.69 85 ALA A C 1
ATOM 667 O O . ALA A 1 85 ? -6.779 -17.184 3.985 1.00 41.69 85 ALA A O 1
ATOM 668 N N . MET A 1 86 ? -8.227 -18.678 3.094 1.00 37.94 86 MET A N 1
ATOM 669 C CA . MET A 1 86 ? -8.370 -19.544 4.262 1.00 37.94 86 MET A CA 1
ATOM 670 C C . MET A 1 86 ? -7.158 -20.467 4.345 1.00 37.94 86 MET A C 1
ATOM 672 O O . MET A 1 86 ? -6.699 -20.893 3.260 1.00 37.94 86 MET A O 1
#

Sequence (86 aa):
MSVNRPLVFVDLDDTLFQTARKMGDEPRFPATLDVDGQPNGFMSATQKSFVEWLLATADVVPVTARSIEAYQRVQLPFVHGAHRAM